Protein AF-A0A7Y5Q796-F1 (afdb_monomer)

pLDDT: mean 96.29, std 4.46, range [69.62, 98.31]

Sequence (52 aa):
MEPHFERVAIIGVGLIGGSLGLALRERRLARTVAVYSRTPATRQRAVERGAA

Structure (mmCIF, N/CA/C/O backbone):
data_AF-A0A7Y5Q796-F1
#
_entry.id   AF-A0A7Y5Q796-F1
#
loop_
_atom_site.group_PDB
_atom_site.id
_atom_site.type_symbol
_atom_site.label_atom_id
_atom_site.label_alt_id
_atom_site.label_comp_id
_atom_site.label_asym_id
_atom_site.label_entity_id
_atom_site.label_seq_id
_atom_site.pdbx_PDB_ins_code
_atom_site.Cartn_x
_atom_site.Cartn_y
_atom_site.Cartn_z
_atom_site.occupancy
_atom_site.B_iso_or_equiv
_atom_site.auth_seq_id
_atom_site.auth_comp_id
_atom_site.auth_asym_id
_atom_site.auth_atom_id
_atom_site.pdbx_PDB_model_num
ATOM 1 N N . MET A 1 1 ? -19.057 -1.598 13.093 1.00 69.62 1 MET A N 1
ATOM 2 C CA . MET A 1 1 ? -18.735 -0.196 12.759 1.00 69.62 1 MET A CA 1
ATOM 3 C C . MET A 1 1 ? -18.651 -0.124 11.249 1.00 69.62 1 MET A C 1
ATOM 5 O O . MET A 1 1 ? -17.977 -0.979 10.680 1.00 69.62 1 MET A O 1
ATOM 9 N N . GLU A 1 2 ? -19.381 0.785 10.607 1.00 82.19 2 GLU A N 1
ATOM 10 C CA . GLU A 1 2 ? -19.224 0.975 9.162 1.00 82.19 2 GLU A CA 1
ATOM 11 C C . GLU A 1 2 ? -17.863 1.629 8.873 1.00 82.19 2 GLU A C 1
ATOM 13 O O . GLU A 1 2 ? -17.442 2.502 9.640 1.00 82.19 2 GLU A O 1
ATOM 18 N N . PRO A 1 3 ? -17.129 1.183 7.836 1.00 90.19 3 PRO A N 1
ATOM 19 C CA . PRO A 1 3 ? -15.884 1.829 7.441 1.00 90.19 3 PRO A CA 1
ATOM 20 C C . PRO A 1 3 ? -16.157 3.280 7.029 1.00 90.19 3 PRO A C 1
ATOM 22 O O . PRO A 1 3 ? -17.171 3.568 6.400 1.00 90.19 3 PRO A O 1
ATOM 25 N N . HIS A 1 4 ? -15.230 4.186 7.353 1.00 95.75 4 HIS A N 1
ATOM 26 C CA . HIS A 1 4 ? -15.349 5.617 7.039 1.00 95.75 4 HIS A CA 1
ATOM 27 C C . HIS A 1 4 ? -15.533 5.878 5.538 1.00 95.75 4 HIS A C 1
ATOM 29 O O . HIS A 1 4 ? -16.167 6.855 5.149 1.00 95.75 4 HIS A O 1
ATOM 35 N N . PHE A 1 5 ? -14.973 5.005 4.700 1.00 97.50 5 PHE A N 1
ATOM 36 C CA . PHE A 1 5 ? -15.065 5.087 3.252 1.00 97.50 5 PHE A CA 1
ATOM 37 C C . PHE A 1 5 ? -15.630 3.791 2.668 1.00 97.50 5 PHE A C 1
ATOM 39 O O . PHE A 1 5 ? -15.165 2.693 2.974 1.00 97.50 5 PHE A O 1
ATOM 46 N N . GLU A 1 6 ? -16.576 3.900 1.739 1.00 97.38 6 GLU A N 1
ATOM 47 C CA . GLU A 1 6 ? -17.039 2.727 0.988 1.00 97.38 6 GLU A CA 1
ATOM 48 C C . GLU A 1 6 ? -15.956 2.245 0.008 1.00 97.38 6 GLU A C 1
ATOM 50 O O . GLU A 1 6 ? -15.639 1.057 -0.085 1.00 97.38 6 GLU A O 1
ATOM 55 N N . ARG A 1 7 ? -15.311 3.175 -0.702 1.00 97.38 7 ARG A N 1
ATOM 56 C CA . ARG A 1 7 ? -14.252 2.858 -1.663 1.00 97.38 7 ARG A CA 1
ATOM 57 C C . ARG A 1 7 ? -13.180 3.936 -1.681 1.00 97.38 7 ARG A C 1
ATOM 59 O O . ARG A 1 7 ? -13.494 5.117 -1.768 1.00 97.38 7 ARG A O 1
ATOM 66 N N . VAL A 1 8 ? -11.918 3.515 -1.676 1.00 98.31 8 VAL A N 1
ATOM 67 C CA . VAL A 1 8 ? -10.756 4.395 -1.844 1.00 98.31 8 VAL A CA 1
ATOM 68 C C . VAL A 1 8 ? -9.955 3.958 -3.064 1.00 98.31 8 VAL A C 1
ATOM 70 O O . VAL A 1 8 ? -9.638 2.779 -3.211 1.00 98.31 8 VAL A O 1
ATOM 73 N N . ALA A 1 9 ? -9.617 4.911 -3.934 1.00 98.31 9 ALA A N 1
ATOM 74 C CA . ALA A 1 9 ? -8.720 4.703 -5.065 1.00 98.31 9 ALA A CA 1
ATOM 75 C C . ALA A 1 9 ? -7.369 5.386 -4.805 1.00 98.31 9 ALA A C 1
ATOM 77 O O . ALA A 1 9 ? -7.323 6.582 -4.527 1.00 98.31 9 ALA A O 1
ATOM 78 N N . ILE A 1 10 ? -6.270 4.639 -4.922 1.00 98.25 10 ILE A N 1
ATOM 79 C CA . ILE A 1 10 ? -4.901 5.144 -4.757 1.00 98.25 10 ILE A CA 1
ATOM 80 C C . ILE A 1 10 ? -4.203 5.137 -6.115 1.00 98.25 10 ILE A C 1
ATOM 82 O O . ILE A 1 10 ? -3.935 4.078 -6.692 1.00 98.25 10 ILE A O 1
ATOM 86 N N . ILE A 1 11 ? -3.879 6.325 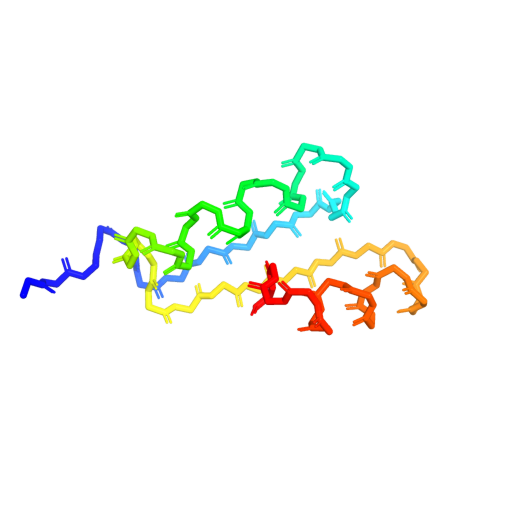-6.624 1.00 97.62 11 ILE A N 1
ATOM 87 C CA . ILE A 1 11 ? -3.174 6.501 -7.896 1.00 97.62 11 ILE A CA 1
ATOM 88 C C . ILE A 1 11 ? -1.694 6.755 -7.600 1.00 97.62 11 ILE A C 1
ATOM 90 O O . ILE A 1 11 ? -1.304 7.847 -7.203 1.00 97.62 11 ILE A O 1
ATOM 94 N N . GLY A 1 12 ? -0.877 5.717 -7.776 1.00 96.81 12 GLY A N 1
ATOM 95 C CA . GLY A 1 12 ? 0.534 5.697 -7.388 1.00 96.81 12 GLY A CA 1
ATOM 96 C C . GLY A 1 12 ? 0.761 4.909 -6.096 1.00 96.81 12 GLY A C 1
ATOM 97 O O . GLY A 1 12 ? 0.843 5.473 -5.012 1.00 96.81 12 GLY A O 1
ATOM 98 N N . VAL A 1 13 ? 0.930 3.591 -6.213 1.00 96.94 13 VAL A N 1
ATOM 99 C CA . VAL A 1 13 ? 1.162 2.657 -5.100 1.00 96.94 13 VAL A CA 1
ATOM 100 C C . VAL A 1 13 ? 2.663 2.391 -4.908 1.00 96.94 13 VAL A C 1
ATOM 102 O O . VAL A 1 13 ? 3.161 1.270 -4.982 1.00 96.94 13 VAL A O 1
ATOM 105 N N . GLY A 1 14 ? 3.407 3.488 -4.741 1.00 94.06 14 GLY A N 1
ATOM 106 C CA . GLY A 1 14 ? 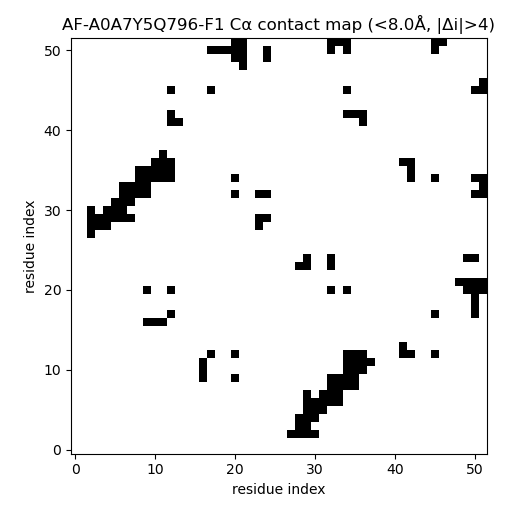4.811 3.479 -4.316 1.00 94.06 14 GLY A CA 1
ATOM 107 C C . GLY A 1 14 ? 4.932 3.426 -2.791 1.00 94.06 14 GLY A C 1
ATOM 108 O O . GLY A 1 14 ? 4.072 2.862 -2.123 1.00 94.06 14 GLY A O 1
ATOM 109 N N . LEU A 1 15 ? 5.960 4.068 -2.226 1.00 95.38 15 LEU A N 1
ATOM 110 C CA . LEU A 1 15 ? 6.159 4.114 -0.769 1.00 95.38 15 LEU A CA 1
ATOM 111 C C . LEU A 1 15 ? 4.951 4.719 -0.035 1.00 95.38 15 LEU A C 1
ATOM 113 O O . LEU A 1 15 ? 4.383 4.078 0.838 1.00 95.38 15 LEU A O 1
ATOM 117 N N . ILE A 1 16 ? 4.516 5.923 -0.420 1.00 97.19 16 ILE A N 1
ATOM 118 C CA . ILE A 1 16 ? 3.431 6.628 0.285 1.00 97.19 16 ILE A CA 1
ATOM 119 C C . ILE A 1 16 ? 2.075 5.965 0.021 1.00 97.19 16 ILE A C 1
ATOM 121 O O . ILE A 1 16 ? 1.368 5.611 0.961 1.00 97.19 16 ILE A O 1
ATOM 125 N N . GLY A 1 17 ? 1.715 5.762 -1.250 1.00 97.44 17 GLY A N 1
ATOM 126 C CA . GLY A 1 17 ? 0.425 5.164 -1.599 1.00 97.44 17 GLY A CA 1
ATOM 127 C C . GLY A 1 17 ? 0.284 3.718 -1.120 1.00 97.44 17 GLY A C 1
ATOM 128 O O . GLY A 1 17 ? -0.797 3.322 -0.700 1.00 97.44 17 GLY A O 1
ATOM 129 N N . GLY A 1 18 ? 1.375 2.945 -1.118 1.00 97.50 18 GLY A N 1
ATOM 130 C CA . GLY A 1 18 ? 1.407 1.600 -0.544 1.00 97.50 18 GLY A CA 1
ATOM 131 C C . GLY A 1 18 ? 1.169 1.614 0.962 1.00 97.50 18 GLY A C 1
ATOM 132 O O . GLY A 1 18 ? 0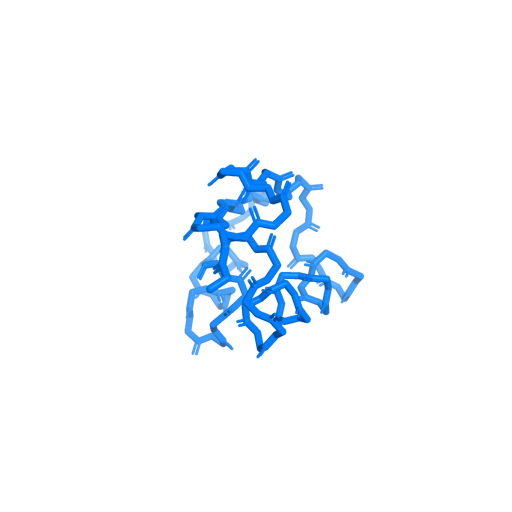.257 0.939 1.430 1.00 97.50 18 GLY A O 1
ATOM 133 N N . SER A 1 19 ? 1.913 2.438 1.707 1.00 98.19 19 SER A N 1
ATOM 134 C CA . SER A 1 19 ? 1.726 2.587 3.157 1.00 98.19 19 SER A CA 1
ATOM 135 C C . SER A 1 19 ? 0.316 3.050 3.525 1.00 98.19 19 SER A C 1
ATOM 137 O O . SER A 1 19 ? -0.262 2.554 4.490 1.00 98.19 19 SER A O 1
ATOM 139 N N . LEU A 1 20 ? -0.274 3.957 2.741 1.00 98.25 20 LEU A N 1
ATOM 140 C CA . LEU A 1 20 ? -1.660 4.377 2.936 1.00 98.25 20 LEU A CA 1
ATOM 141 C C . LEU A 1 20 ? -2.642 3.222 2.695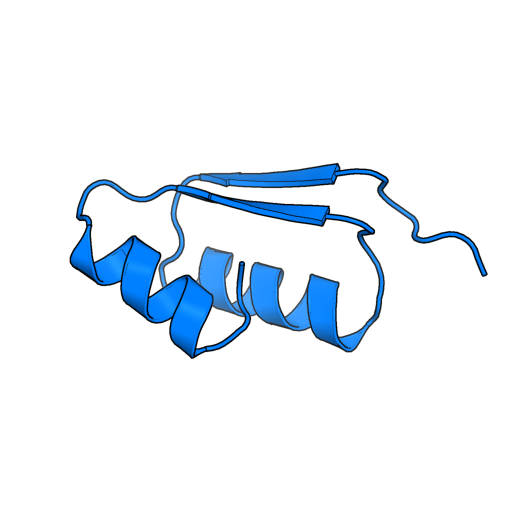 1.00 98.25 20 LEU A C 1
ATOM 143 O O . LEU A 1 20 ? -3.546 3.020 3.501 1.00 98.25 20 LEU A O 1
ATOM 147 N N . GLY A 1 21 ? -2.457 2.455 1.617 1.00 98.00 21 GLY A N 1
ATOM 148 C CA . GLY A 1 21 ? -3.284 1.284 1.315 1.00 98.00 21 GLY A CA 1
ATOM 149 C C . GLY A 1 21 ? -3.264 0.251 2.441 1.00 98.00 21 GLY A C 1
ATOM 150 O O . GLY A 1 21 ? -4.323 -0.196 2.882 1.00 98.00 21 GLY A O 1
ATOM 151 N N . LEU A 1 22 ? -2.075 -0.047 2.973 1.00 98.19 22 LEU A N 1
ATOM 152 C CA . LEU A 1 22 ? -1.901 -0.931 4.130 1.00 98.19 22 LEU A CA 1
ATOM 153 C C . LEU A 1 22 ? -2.642 -0.393 5.358 1.00 98.19 22 LEU A C 1
ATOM 155 O O . LEU A 1 22 ? -3.473 -1.094 5.930 1.00 98.19 22 LEU A O 1
ATOM 159 N N . ALA A 1 23 ? -2.432 0.878 5.709 1.00 98.06 23 ALA A N 1
ATOM 160 C CA . ALA A 1 23 ? -3.073 1.485 6.872 1.00 98.06 23 ALA A CA 1
ATOM 161 C C . ALA A 1 23 ? -4.610 1.508 6.762 1.00 98.06 23 ALA A C 1
ATOM 163 O O . ALA A 1 23 ? -5.302 1.275 7.755 1.00 98.06 23 ALA A O 1
ATOM 164 N N . LEU A 1 24 ? -5.162 1.763 5.568 1.00 97.75 24 LEU A N 1
ATOM 165 C CA . LEU A 1 24 ? -6.608 1.720 5.319 1.00 97.75 24 LEU A CA 1
ATOM 166 C C . LEU A 1 24 ? -7.188 0.322 5.566 1.00 97.75 24 LEU A C 1
ATOM 168 O O . LEU A 1 24 ? -8.269 0.206 6.149 1.00 97.75 24 LEU A O 1
ATOM 172 N N . ARG A 1 25 ? -6.472 -0.725 5.138 1.00 95.88 25 ARG A N 1
ATOM 173 C CA . ARG A 1 25 ? -6.865 -2.130 5.309 1.00 95.88 25 ARG A CA 1
ATOM 174 C C . ARG A 1 25 ? -6.734 -2.580 6.764 1.00 95.88 25 ARG A C 1
ATOM 176 O O . ARG A 1 25 ? -7.711 -3.062 7.333 1.00 95.88 25 ARG A O 1
ATOM 183 N N . GLU A 1 26 ? -5.574 -2.363 7.382 1.00 97.00 26 GLU A N 1
ATOM 184 C CA . GLU A 1 26 ? -5.284 -2.737 8.776 1.00 97.00 26 GLU A CA 1
ATOM 185 C C . GLU A 1 26 ? -6.283 -2.116 9.756 1.00 97.00 26 GLU A C 1
ATOM 187 O O . GLU A 1 26 ? -6.795 -2.785 10.652 1.00 97.00 26 GLU A O 1
ATOM 192 N N . ARG A 1 27 ? -6.613 -0.837 9.549 1.00 96.88 27 ARG A N 1
ATOM 193 C CA . ARG A 1 27 ? -7.532 -0.083 10.412 1.00 96.88 27 ARG A CA 1
ATOM 194 C C . ARG A 1 27 ? -8.999 -0.207 9.993 1.00 96.88 27 ARG A C 1
ATOM 196 O O . ARG A 1 27 ? -9.850 0.427 10.610 1.00 96.88 27 ARG A O 1
ATOM 203 N N . ARG A 1 28 ? -9.306 -0.996 8.953 1.00 96.06 28 ARG A N 1
ATOM 204 C CA . ARG A 1 28 ? -10.662 -1.191 8.399 1.00 96.06 28 ARG A CA 1
ATOM 205 C C . ARG A 1 28 ? -11.381 0.134 8.106 1.00 96.06 28 ARG A C 1
ATOM 207 O O . ARG A 1 28 ? -12.574 0.279 8.360 1.00 96.06 28 ARG A O 1
ATOM 214 N N . LEU A 1 29 ? -10.645 1.116 7.588 1.00 97.44 29 LEU A N 1
ATOM 215 C CA . LEU A 1 29 ? -11.170 2.457 7.304 1.00 97.44 29 LEU A CA 1
ATOM 216 C C . LEU A 1 29 ? -11.912 2.525 5.968 1.00 97.44 29 LEU A C 1
ATOM 218 O O . LEU A 1 29 ? -12.723 3.427 5.783 1.00 97.44 29 LEU A O 1
ATOM 222 N N . ALA A 1 30 ? -11.651 1.580 5.061 1.00 97.75 30 ALA A N 1
ATOM 223 C CA . ALA A 1 30 ? -12.325 1.476 3.775 1.00 97.75 30 ALA A CA 1
ATOM 224 C C . ALA A 1 30 ? -12.888 0.067 3.551 1.00 97.75 30 ALA A C 1
ATOM 226 O O . ALA A 1 30 ? -12.206 -0.915 3.854 1.00 97.75 30 ALA A O 1
ATOM 227 N N . ARG A 1 31 ? -14.094 -0.050 2.975 1.00 97.19 31 ARG A N 1
ATOM 228 C CA . ARG A 1 31 ? -14.638 -1.360 2.569 1.00 97.19 31 ARG A CA 1
ATOM 229 C C . ARG A 1 31 ? -13.854 -1.935 1.394 1.00 97.19 31 ARG A C 1
ATOM 231 O O . ARG A 1 31 ? -13.472 -3.102 1.417 1.00 97.19 31 ARG A O 1
ATOM 238 N N . THR A 1 32 ? -13.575 -1.104 0.391 1.00 97.25 32 THR A N 1
ATOM 239 C CA . THR A 1 32 ? -12.731 -1.477 -0.749 1.00 97.25 32 THR A CA 1
ATOM 240 C C . THR A 1 32 ? -11.574 -0.505 -0.922 1.00 97.25 32 THR A C 1
ATOM 242 O O . THR A 1 32 ? -11.776 0.708 -0.972 1.00 97.25 32 THR A O 1
ATOM 245 N N . VAL A 1 33 ? -10.371 -1.043 -1.096 1.00 98.06 33 VAL A N 1
ATOM 246 C CA . VAL A 1 33 ? -9.216 -0.295 -1.595 1.00 98.06 33 VAL A CA 1
ATOM 247 C C . VAL A 1 33 ? -8.972 -0.740 -3.038 1.00 98.06 33 VAL A C 1
ATOM 249 O O . VAL A 1 33 ? -9.145 -1.901 -3.387 1.00 98.06 33 VAL A O 1
ATOM 252 N N . ALA A 1 34 ? -8.682 0.204 -3.922 1.00 98.00 34 ALA A N 1
ATOM 253 C CA 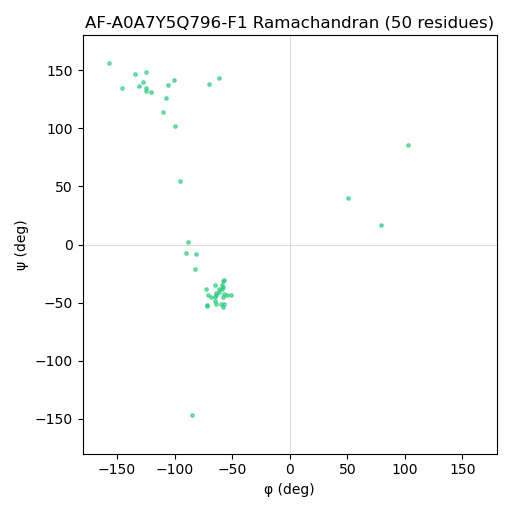. ALA A 1 34 ? -8.295 -0.063 -5.297 1.00 98.00 34 ALA A CA 1
ATOM 254 C C . ALA A 1 34 ? -7.034 0.738 -5.595 1.00 98.00 34 ALA A C 1
ATOM 256 O O . ALA A 1 34 ? -6.942 1.912 -5.237 1.00 98.00 34 ALA A O 1
ATOM 257 N N . VAL A 1 35 ? -6.062 0.123 -6.260 1.00 97.31 35 VAL A N 1
ATOM 258 C CA . VAL A 1 35 ? -4.773 0.764 -6.526 1.00 97.31 35 VAL A CA 1
ATOM 259 C C . VAL A 1 35 ? -4.455 0.772 -8.010 1.00 97.31 35 VAL A C 1
ATOM 261 O O . VAL A 1 35 ? -4.793 -0.152 -8.751 1.00 97.31 35 VAL A O 1
ATOM 264 N N . TYR A 1 36 ? -3.739 1.804 -8.438 1.00 97.88 36 TYR A N 1
ATOM 265 C CA . TYR A 1 36 ? -3.181 1.885 -9.776 1.00 97.88 36 TYR A CA 1
ATOM 266 C C . TYR A 1 36 ? -1.727 2.346 -9.741 1.00 97.88 36 TYR A C 1
ATOM 268 O O . TYR A 1 36 ? -1.303 3.142 -8.903 1.00 97.88 36 TYR A O 1
ATOM 276 N N . SER A 1 37 ? -0.932 1.841 -10.677 1.00 97.50 37 SER A N 1
ATOM 277 C CA . SER A 1 37 ? 0.412 2.322 -10.987 1.00 97.50 37 SER A CA 1
ATOM 278 C C . SER A 1 37 ? 0.770 1.933 -12.409 1.00 97.50 37 SER A C 1
ATOM 280 O O . SER A 1 37 ? 0.239 0.958 -12.937 1.00 97.50 37 SER A O 1
ATOM 282 N N . ARG A 1 38 ? 1.702 2.685 -13.004 1.00 97.38 38 ARG A N 1
ATOM 283 C CA . ARG A 1 38 ? 2.108 2.544 -14.409 1.00 97.38 38 ARG A CA 1
ATOM 284 C C . ARG A 1 38 ? 2.460 1.107 -14.801 1.00 97.38 38 ARG A C 1
ATOM 286 O O . ARG A 1 38 ? 2.081 0.664 -15.876 1.00 97.38 38 ARG A O 1
ATOM 293 N N . THR A 1 39 ? 3.196 0.380 -13.959 1.00 97.31 39 THR A N 1
ATOM 294 C CA . THR A 1 39 ? 3.670 -0.968 -14.296 1.00 97.31 39 THR A CA 1
ATOM 295 C C . THR A 1 39 ? 2.802 -2.060 -13.655 1.00 97.31 39 THR A C 1
ATOM 297 O O . THR A 1 39 ? 2.391 -1.931 -12.497 1.00 97.31 39 THR A O 1
ATOM 300 N N . PRO A 1 40 ? 2.536 -3.177 -14.365 1.00 97.62 40 PRO A N 1
ATOM 301 C CA . PRO A 1 40 ? 1.872 -4.353 -13.792 1.00 97.62 40 PRO A CA 1
ATOM 302 C C .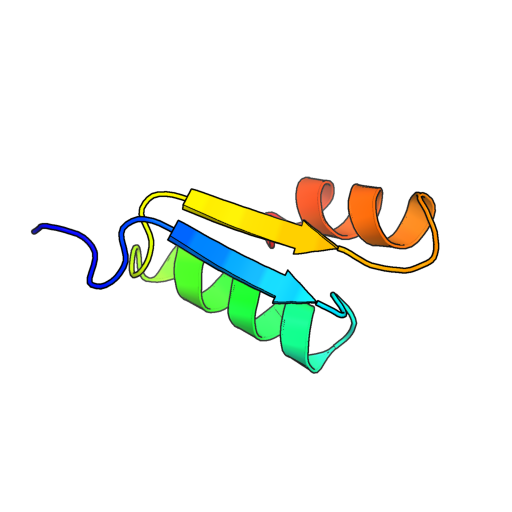 PRO A 1 40 ? 2.570 -4.874 -12.534 1.00 97.62 40 PRO A C 1
ATOM 304 O O . PRO A 1 40 ? 1.913 -5.096 -11.526 1.00 97.62 40 PRO A O 1
ATOM 307 N N . ALA A 1 41 ? 3.904 -4.954 -12.552 1.00 97.81 41 ALA A N 1
ATOM 308 C CA . ALA A 1 41 ? 4.691 -5.458 -11.429 1.00 97.81 41 ALA A CA 1
ATOM 309 C C . ALA A 1 41 ? 4.478 -4.669 -10.123 1.00 97.81 41 ALA A C 1
ATOM 311 O O . ALA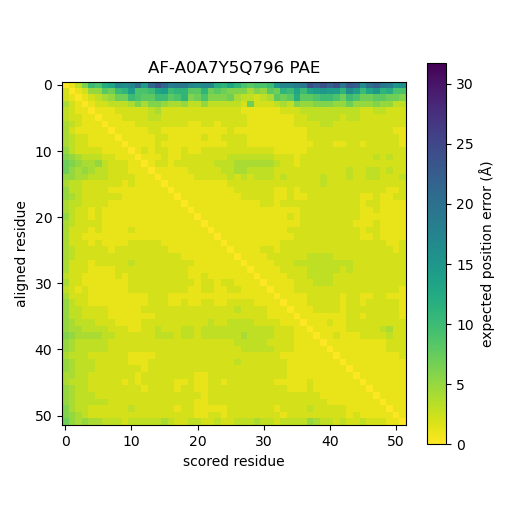 A 1 41 ? 4.521 -5.242 -9.040 1.00 97.81 41 ALA A O 1
ATOM 312 N N . THR A 1 42 ? 4.258 -3.351 -10.179 1.00 97.06 42 THR A N 1
ATOM 313 C CA . THR A 1 42 ? 3.953 -2.569 -8.965 1.00 97.06 42 THR A CA 1
ATOM 314 C C . THR A 1 42 ? 2.538 -2.845 -8.460 1.00 97.06 42 THR A C 1
ATOM 316 O O . THR A 1 42 ? 2.339 -2.976 -7.258 1.00 97.06 42 THR A O 1
ATOM 319 N N . ARG A 1 43 ? 1.566 -2.999 -9.366 1.00 97.06 43 ARG A N 1
ATOM 320 C CA . ARG A 1 43 ? 0.185 -3.354 -8.999 1.00 97.06 43 ARG A CA 1
ATOM 321 C C . ARG A 1 43 ? 0.113 -4.748 -8.368 1.00 97.06 43 ARG A C 1
ATOM 323 O O . ARG A 1 43 ? -0.515 -4.898 -7.329 1.00 97.06 43 ARG A O 1
ATOM 330 N N . GLN A 1 44 ? 0.816 -5.725 -8.943 1.00 97.75 44 GLN A N 1
ATOM 331 C CA . GLN A 1 44 ? 0.923 -7.085 -8.408 1.00 97.75 44 GLN A CA 1
ATOM 332 C C . GLN A 1 44 ? 1.483 -7.076 -6.979 1.00 97.75 44 GLN A C 1
ATOM 334 O O . GLN A 1 44 ? 0.851 -7.587 -6.060 1.00 97.75 44 GLN A O 1
ATOM 339 N N . ARG A 1 45 ? 2.619 -6.395 -6.772 1.00 97.19 45 ARG A N 1
ATOM 340 C CA . ARG A 1 45 ? 3.246 -6.262 -5.449 1.00 97.19 45 ARG A CA 1
ATOM 341 C C . ARG A 1 45 ? 2.322 -5.619 -4.416 1.00 97.19 45 ARG A C 1
ATOM 343 O O . ARG A 1 45 ? 2.353 -6.008 -3.255 1.00 97.19 45 ARG A O 1
ATOM 350 N N . ALA A 1 46 ? 1.503 -4.647 -4.813 1.00 97.38 46 ALA A N 1
ATOM 351 C CA . ALA A 1 46 ? 0.536 -4.036 -3.907 1.00 97.38 46 ALA A CA 1
ATOM 352 C C . ALA A 1 46 ? -0.530 -5.033 -3.429 1.00 97.38 46 ALA A C 1
ATOM 354 O O . ALA A 1 46 ? -0.844 -5.047 -2.243 1.00 97.38 46 ALA A O 1
ATOM 355 N N . VAL A 1 47 ? -1.036 -5.892 -4.319 1.00 97.50 47 VAL A N 1
ATOM 356 C CA . VAL A 1 47 ? -1.968 -6.973 -3.954 1.00 97.50 47 VAL A CA 1
ATOM 357 C C . VAL A 1 47 ? -1.281 -7.986 -3.037 1.00 97.50 47 VAL A C 1
ATOM 359 O O . VAL A 1 47 ? -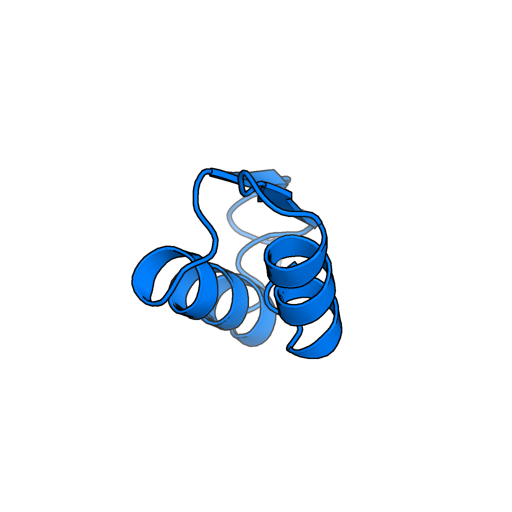1.800 -8.286 -1.968 1.00 97.50 47 VAL A O 1
ATOM 362 N N . GLU A 1 48 ? -0.082 -8.450 -3.400 1.00 97.88 48 GLU A N 1
ATOM 363 C CA . GLU A 1 48 ? 0.703 -9.417 -2.612 1.00 97.88 48 GLU A CA 1
ATOM 364 C C . GLU A 1 48 ? 1.016 -8.928 -1.192 1.00 97.88 48 GLU A C 1
ATOM 366 O O . GLU A 1 48 ? 1.150 -9.728 -0.270 1.00 97.88 48 GLU A O 1
ATOM 371 N N . ARG A 1 49 ? 1.166 -7.612 -1.011 1.00 96.94 49 ARG A N 1
ATOM 372 C CA . ARG A 1 49 ? 1.428 -6.986 0.290 1.00 96.94 49 ARG A CA 1
ATOM 373 C C . ARG A 1 49 ? 0.156 -6.599 1.046 1.00 96.94 49 ARG A C 1
ATOM 375 O O . ARG A 1 49 ? 0.268 -6.197 2.194 1.00 96.94 49 ARG A O 1
ATOM 382 N N . GLY A 1 50 ? -1.025 -6.705 0.433 1.00 96.81 50 GLY A N 1
ATOM 383 C CA . GLY A 1 50 ? -2.298 -6.310 1.043 1.00 96.81 50 GLY A CA 1
ATOM 384 C C . GLY A 1 50 ? -2.572 -4.803 1.022 1.00 96.81 50 GLY A C 1
ATOM 385 O O . GLY A 1 50 ? -3.425 -4.328 1.762 1.00 96.81 50 GLY A O 1
ATOM 386 N N . ALA A 1 51 ? -1.864 -4.037 0.189 1.00 96.81 51 ALA A N 1
ATOM 387 C CA . ALA A 1 51 ? -2.089 -2.599 0.009 1.00 96.81 51 ALA A CA 1
ATOM 388 C C . ALA A 1 51 ? -3.249 -2.282 -0.956 1.00 96.81 51 ALA A C 1
ATOM 390 O O . ALA A 1 51 ? -3.626 -1.119 -1.103 1.00 96.81 51 ALA A O 1
ATOM 391 N N . ALA A 1 52 ? -3.780 -3.303 -1.632 1.00 94.12 52 ALA A N 1
ATOM 392 C CA . ALA A 1 52 ? -4.936 -3.237 -2.520 1.00 94.12 52 ALA A CA 1
ATOM 393 C C . ALA A 1 52 ? -6.114 -3.990 -1.918 1.00 94.12 52 ALA A C 1
ATOM 395 O O . ALA A 1 52 ? -5.906 -4.984 -1.185 1.00 94.12 52 ALA A O 1
#

Secondary structure (DSSP, 8-state):
---SEEEEEEE--SHHHHHHHHHHHHTT-EEEEEEE-SSHHHHHHHHHTT--

Foldseek 3Di:
DQALEAEDEQEDCDPPLLVVLVVCVVVVNYVYYHYDDDDPVSRVVSVVSRSD

Nearest PDB structures (foldseek):
  8yau-assembly1_D  TM=7.079E-01  e=5.352E+00  Limosilactobacillus fermentum
  6rxc-assembly1_D  TM=5.245E-01  e=7.581E+00  Leishmania major
  2o1m-assembly1_A  TM=4.507E-01  e=7.581E+00  Bacillus subtilis

Radius of gyration: 10.35 Å; Cα contacts (8 Å, |Δi|>4): 82; chains: 1; bounding box: 25×16×27 Å

Solvent-accessible surface area (backbone atoms only — not comparable to full-atom values): 2882 Å² total; per-residue (Å²): 132,83,42,86,30,70,67,44,80,39,84,44,50,53,75,66,39,29,53,50,26,33,52,33,52,78,67,48,38,32,73,35,58,44,65,39,50,97,47,67,72,52,44,51,50,32,50,79,70,45,26,6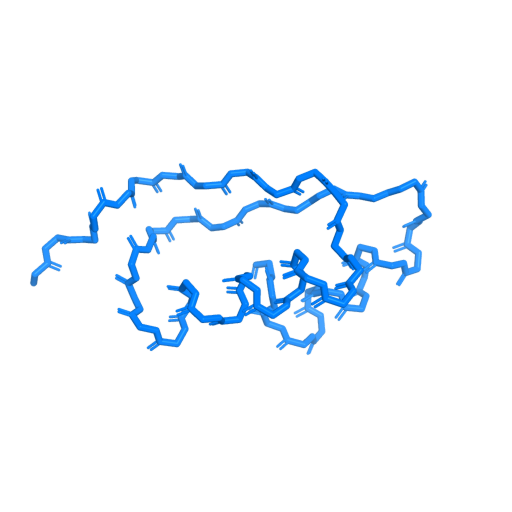2

Mean predicted aligned error: 2.34 Å